Protein AF-A0AAX1KGR5-F1 (afdb_monomer_lite)

Structure (mmCIF, N/CA/C/O backbone):
data_AF-A0AAX1KGR5-F1
#
_entry.id   AF-A0AAX1KGR5-F1
#
loop_
_atom_site.group_PDB
_atom_site.id
_atom_site.type_symbol
_atom_site.label_atom_id
_atom_site.label_alt_id
_atom_site.label_comp_id
_atom_site.label_asym_id
_atom_site.label_entity_id
_atom_site.label_seq_id
_atom_site.pdbx_PDB_ins_code
_atom_site.Cartn_x
_atom_site.Cartn_y
_atom_site.Cartn_z
_atom_site.occupancy
_atom_site.B_iso_or_equiv
_atom_site.auth_seq_id
_atom_site.auth_comp_id
_atom_site.auth_asym_id
_atom_site.auth_atom_id
_atom_site.pdbx_PDB_model_num
ATOM 1 N N . MET A 1 1 ? 2.871 19.719 -5.226 1.00 43.00 1 MET A N 1
ATOM 2 C CA . MET A 1 1 ? 2.650 18.384 -4.616 1.00 43.00 1 MET A CA 1
ATOM 3 C C . MET A 1 1 ? 1.384 17.789 -5.216 1.00 43.00 1 MET A C 1
ATOM 5 O O . MET A 1 1 ? 0.390 18.494 -5.276 1.00 43.00 1 MET A O 1
ATOM 9 N N . ARG A 1 2 ? 1.410 16.555 -5.739 1.00 50.28 2 ARG A N 1
ATOM 10 C CA . ARG A 1 2 ? 0.201 15.919 -6.301 1.00 50.28 2 ARG A CA 1
ATOM 11 C C . ARG A 1 2 ? -0.684 15.423 -5.152 1.00 50.28 2 ARG A C 1
ATOM 13 O O . ARG A 1 2 ? -0.173 14.746 -4.268 1.00 50.28 2 ARG A O 1
ATOM 20 N N . ALA A 1 3 ? -1.986 15.693 -5.209 1.00 56.69 3 ALA A N 1
ATOM 21 C CA . ALA A 1 3 ? -2.982 15.440 -4.153 1.00 56.69 3 ALA A CA 1
ATOM 22 C C . ALA A 1 3 ? -3.172 13.964 -3.707 1.00 56.69 3 ALA A C 1
ATOM 24 O O . ALA A 1 3 ? -4.038 13.671 -2.885 1.00 56.69 3 ALA A O 1
ATOM 25 N N . TYR A 1 4 ? -2.387 13.022 -4.243 1.00 61.78 4 TYR A N 1
ATOM 26 C CA . TYR A 1 4 ? -2.584 11.575 -4.080 1.00 61.78 4 TYR A CA 1
ATOM 27 C C . TYR A 1 4 ? -1.436 10.856 -3.370 1.00 61.78 4 TYR A C 1
ATOM 29 O O . TYR A 1 4 ? -1.568 9.679 -3.042 1.00 61.78 4 TYR A O 1
ATOM 37 N N . ASP A 1 5 ? -0.301 11.525 -3.169 1.00 76.00 5 ASP A N 1
ATOM 38 C CA . ASP A 1 5 ? 0.846 10.908 -2.514 1.00 76.00 5 ASP A CA 1
ATOM 39 C C . ASP A 1 5 ? 0.753 11.143 -1.002 1.00 76.00 5 ASP A C 1
ATOM 41 O O . ASP A 1 5 ? 0.575 12.277 -0.559 1.00 76.00 5 ASP A O 1
ATOM 45 N N . LEU A 1 6 ? 0.879 10.074 -0.206 1.00 79.38 6 LEU A N 1
ATOM 46 C CA . LEU A 1 6 ? 0.856 10.177 1.255 1.00 79.38 6 LEU A CA 1
ATOM 47 C C . LEU A 1 6 ? 1.924 11.152 1.752 1.00 79.38 6 LEU A C 1
ATOM 49 O O . LEU A 1 6 ? 3.083 11.075 1.313 1.00 79.38 6 LEU A O 1
ATOM 53 N N . THR A 1 7 ? 1.565 12.010 2.711 1.00 82.38 7 THR A N 1
ATOM 54 C CA . THR A 1 7 ? 2.545 12.854 3.410 1.00 82.38 7 THR A CA 1
ATOM 55 C C . THR A 1 7 ? 3.537 11.985 4.187 1.00 82.38 7 THR A C 1
ATOM 57 O O . THR A 1 7 ? 3.338 10.776 4.359 1.00 82.38 7 THR A O 1
ATOM 60 N N . LYS A 1 8 ? 4.664 12.557 4.627 1.00 81.38 8 LYS A N 1
ATOM 61 C CA . LYS A 1 8 ? 5.660 11.788 5.396 1.00 81.38 8 LYS A CA 1
ATOM 62 C C . LYS A 1 8 ? 5.060 11.298 6.720 1.00 81.38 8 LYS A C 1
ATOM 64 O O . LYS A 1 8 ? 5.365 10.192 7.156 1.00 81.38 8 LYS A O 1
ATOM 69 N N . GLU A 1 9 ? 4.175 12.093 7.301 1.00 82.44 9 GLU A N 1
ATOM 70 C CA . GLU A 1 9 ? 3.490 11.886 8.571 1.00 82.44 9 GLU A CA 1
ATOM 71 C C . GLU A 1 9 ? 2.456 10.764 8.445 1.00 82.44 9 GLU A C 1
ATOM 73 O O . GLU A 1 9 ? 2.499 9.795 9.204 1.00 82.44 9 GLU A O 1
ATOM 78 N N . GLN A 1 10 ? 1.598 10.827 7.421 1.00 83.88 10 GLN A N 1
ATOM 79 C CA . GLN A 1 10 ? 0.640 9.762 7.108 1.00 83.88 10 GLN A CA 1
ATOM 80 C C . GLN A 1 10 ? 1.360 8.452 6.790 1.00 83.88 10 GLN A C 1
ATOM 82 O O . GLN A 1 10 ? 0.993 7.388 7.287 1.00 83.88 10 GLN A O 1
ATOM 87 N N . TRP A 1 11 ? 2.443 8.531 6.012 1.00 86.75 11 TRP A N 1
ATOM 88 C CA . TRP A 1 11 ? 3.272 7.370 5.724 1.00 86.75 11 TRP A CA 1
ATOM 89 C C . TRP A 1 11 ? 3.875 6.766 6.996 1.00 86.75 11 TRP A C 1
ATOM 91 O O . TRP A 1 11 ? 3.886 5.548 7.131 1.00 86.75 11 TRP A O 1
ATOM 101 N N . LYS A 1 12 ? 4.343 7.583 7.947 1.00 85.81 12 LYS A N 1
ATOM 102 C CA . LYS A 1 12 ? 4.919 7.098 9.210 1.00 85.81 12 LYS A CA 1
ATOM 103 C C . LYS A 1 12 ? 3.899 6.311 10.040 1.00 85.81 12 LYS A C 1
ATOM 105 O O . LYS A 1 12 ? 4.265 5.269 10.572 1.00 85.81 12 LYS A O 1
ATOM 110 N N . ARG A 1 13 ? 2.642 6.768 10.096 1.00 84.06 13 ARG A N 1
ATOM 111 C CA . ARG A 1 13 ? 1.540 6.075 10.796 1.00 84.06 13 ARG A CA 1
ATOM 112 C C . ARG A 1 13 ? 1.163 4.754 10.130 1.00 84.06 13 ARG A C 1
ATOM 114 O O . ARG A 1 13 ? 0.919 3.766 10.804 1.00 84.06 13 ARG A O 1
ATOM 121 N N . VAL A 1 14 ? 1.131 4.733 8.800 1.00 85.81 14 VAL A N 1
ATOM 122 C CA . VAL A 1 14 ? 0.749 3.538 8.040 1.00 85.81 14 VAL A CA 1
ATOM 123 C C . VAL A 1 14 ? 1.874 2.506 7.987 1.00 85.81 14 VAL A C 1
ATOM 125 O O . VAL A 1 14 ? 1.609 1.309 8.016 1.00 85.81 14 VAL A O 1
ATOM 128 N N . LYS A 1 15 ? 3.135 2.945 7.920 1.00 84.81 15 LYS A N 1
ATOM 129 C CA . LYS A 1 15 ? 4.298 2.061 7.771 1.00 84.81 15 LYS A CA 1
ATOM 130 C C . LYS A 1 15 ? 4.373 1.001 8.874 1.00 84.81 15 LYS A C 1
ATOM 132 O O . LYS A 1 15 ? 4.786 -0.114 8.578 1.00 84.81 15 LYS A O 1
ATOM 137 N N . SER A 1 16 ? 3.983 1.326 10.107 1.00 82.50 16 SER A N 1
ATOM 138 C CA . SER A 1 16 ? 3.969 0.374 11.229 1.00 82.50 16 SER A CA 1
ATOM 139 C C . SER A 1 16 ? 2.894 -0.708 11.107 1.00 82.50 16 SER A C 1
ATOM 141 O O . SER A 1 16 ? 3.028 -1.755 11.727 1.00 82.50 16 SER A O 1
ATOM 143 N N . LEU A 1 17 ? 1.854 -0.476 10.303 1.00 81.69 17 LEU A N 1
ATOM 144 C CA . LEU A 1 17 ? 0.768 -1.429 10.057 1.00 81.69 17 LEU A CA 1
ATOM 145 C C . LEU A 1 17 ? 1.070 -2.374 8.891 1.00 81.69 17 LEU A C 1
ATOM 147 O O . LEU A 1 17 ? 0.342 -3.339 8.667 1.00 81.69 17 LEU A O 1
ATOM 151 N N . LEU A 1 18 ? 2.114 -2.088 8.110 1.00 82.75 18 LEU A N 1
ATOM 152 C CA . LEU A 1 18 ? 2.461 -2.912 6.964 1.00 82.75 18 LEU A CA 1
ATOM 153 C C . LEU A 1 18 ? 3.175 -4.188 7.415 1.00 82.75 18 LEU A C 1
ATOM 155 O O . LEU A 1 18 ? 4.059 -4.128 8.273 1.00 82.75 18 LEU A O 1
ATOM 159 N N . PRO A 1 19 ? 2.863 -5.342 6.798 1.00 75.88 19 PRO A N 1
ATOM 160 C CA . PRO A 1 19 ? 3.507 -6.592 7.155 1.00 75.88 19 PRO A CA 1
ATOM 161 C C . PRO A 1 19 ? 5.016 -6.491 6.901 1.00 75.88 19 PRO A C 1
ATOM 163 O O . PRO A 1 19 ? 5.422 -6.072 5.804 1.00 75.88 19 PRO A O 1
ATOM 166 N N . PRO A 1 20 ? 5.861 -6.923 7.856 1.00 70.81 20 PRO A N 1
ATOM 167 C CA . PRO A 1 20 ? 7.303 -6.781 7.742 1.00 70.81 20 PRO A CA 1
ATOM 168 C C . PRO A 1 20 ? 7.818 -7.474 6.475 1.00 70.81 20 PRO A C 1
ATOM 170 O O . PRO A 1 20 ? 7.196 -8.442 5.994 1.00 70.81 20 PRO A O 1
ATOM 173 N N . PRO A 1 21 ? 8.928 -6.981 5.885 1.00 68.25 21 PRO A N 1
ATOM 174 C CA . PRO A 1 21 ? 9.658 -7.690 4.842 1.00 68.25 21 PRO A CA 1
ATOM 175 C C . PRO A 1 21 ? 9.820 -9.161 5.214 1.00 68.25 21 PRO A C 1
ATOM 177 O O . PRO A 1 21 ? 9.887 -9.510 6.389 1.00 68.25 21 PRO A O 1
ATOM 180 N N . ARG A 1 22 ? 9.833 -10.039 4.209 1.00 64.50 22 ARG A N 1
ATOM 181 C CA . ARG A 1 22 ? 10.084 -11.456 4.471 1.00 64.50 22 ARG A CA 1
ATOM 182 C C . ARG A 1 22 ? 11.436 -11.561 5.191 1.00 64.50 22 ARG A C 1
ATOM 184 O O . ARG A 1 22 ? 12.425 -11.057 4.670 1.00 64.50 22 ARG A O 1
ATOM 191 N N . ALA A 1 23 ? 11.435 -12.154 6.382 1.00 58.88 23 ALA A N 1
ATOM 192 C CA . ALA A 1 23 ? 12.627 -12.297 7.219 1.00 58.88 23 ALA A CA 1
ATOM 193 C C . ALA A 1 23 ? 13.571 -13.402 6.715 1.00 58.88 23 ALA A C 1
ATOM 195 O O . ALA A 1 23 ? 14.724 -13.459 7.118 1.00 58.88 23 ALA A O 1
ATOM 196 N N . ASP A 1 24 ? 13.088 -14.258 5.811 1.00 65.50 24 ASP A N 1
ATOM 197 C CA . ASP A 1 24 ? 13.801 -15.423 5.279 1.00 65.50 24 ASP A CA 1
ATOM 198 C C . ASP A 1 24 ? 14.918 -15.081 4.272 1.00 65.50 24 ASP A C 1
ATOM 200 O O . ASP A 1 24 ? 15.608 -15.984 3.804 1.00 65.50 24 ASP A O 1
ATOM 204 N N . GLY A 1 25 ? 15.091 -13.804 3.904 1.00 59.28 25 GLY A N 1
ATOM 205 C CA . GLY A 1 25 ? 16.118 -13.351 2.959 1.00 59.28 25 GLY A CA 1
ATOM 206 C C . GLY A 1 25 ? 15.972 -13.911 1.537 1.00 59.28 25 GLY A C 1
ATOM 207 O O . GLY A 1 25 ? 16.834 -13.668 0.693 1.00 59.28 25 GLY A O 1
ATOM 208 N N . ARG A 1 26 ? 14.894 -14.651 1.239 1.00 57.94 26 ARG A N 1
ATOM 209 C CA . ARG A 1 26 ? 14.706 -15.339 -0.043 1.00 57.94 26 ARG A CA 1
ATOM 210 C C . ARG A 1 26 ? 13.790 -14.541 -0.972 1.00 57.94 26 ARG A C 1
ATOM 212 O O . ARG A 1 26 ? 12.650 -14.205 -0.650 1.00 57.94 26 ARG A O 1
ATOM 219 N N . GLY A 1 27 ? 14.280 -14.307 -2.190 1.00 61.69 27 GLY A N 1
ATOM 220 C CA . GLY A 1 27 ? 13.534 -13.696 -3.291 1.00 61.69 27 GLY A CA 1
ATOM 221 C C . GLY A 1 27 ? 13.856 -12.220 -3.542 1.00 61.69 27 GLY A C 1
ATOM 222 O O . GLY A 1 27 ? 14.662 -11.595 -2.860 1.00 61.69 27 GLY A O 1
ATOM 223 N N . ARG A 1 28 ? 13.225 -11.652 -4.578 1.00 57.81 28 ARG A N 1
ATOM 224 C CA . ARG A 1 28 ? 13.469 -10.266 -5.001 1.00 57.81 28 ARG A CA 1
ATOM 225 C C . ARG A 1 28 ? 13.060 -9.282 -3.892 1.00 57.81 28 ARG A C 1
ATOM 227 O O . ARG A 1 28 ? 11.941 -9.411 -3.382 1.00 57.81 28 ARG A O 1
ATOM 234 N N . PRO A 1 29 ? 13.891 -8.265 -3.579 1.00 61.84 29 PRO A N 1
ATOM 235 C CA . PRO A 1 29 ? 13.543 -7.225 -2.619 1.00 61.84 29 PRO A CA 1
ATOM 236 C C . PRO A 1 29 ? 12.152 -6.656 -2.892 1.00 61.84 29 PRO A C 1
ATOM 238 O O . PRO A 1 29 ? 11.769 -6.416 -4.046 1.00 61.84 29 PRO A O 1
ATOM 241 N N . ARG A 1 30 ? 11.370 -6.453 -1.827 1.00 65.88 30 ARG A N 1
ATOM 242 C CA . ARG A 1 30 ? 10.024 -5.894 -1.962 1.00 65.88 30 ARG A CA 1
ATOM 243 C C . ARG A 1 30 ? 10.126 -4.510 -2.598 1.00 65.88 30 ARG A C 1
ATOM 245 O O . ARG A 1 30 ? 10.842 -3.640 -2.116 1.00 65.88 30 ARG A O 1
ATOM 252 N N . LYS A 1 31 ? 9.377 -4.303 -3.684 1.00 69.62 31 LYS A N 1
ATOM 253 C CA . LYS A 1 31 ? 9.184 -2.967 -4.262 1.00 69.62 31 LYS A CA 1
ATOM 254 C C . LYS A 1 31 ? 8.639 -2.020 -3.192 1.00 69.62 31 LYS A C 1
ATOM 256 O O . LYS A 1 31 ? 7.838 -2.454 -2.366 1.00 69.62 31 LYS A O 1
ATOM 261 N N . ASN A 1 32 ? 9.056 -0.756 -3.273 1.00 82.31 32 ASN A N 1
ATOM 262 C CA . ASN A 1 32 ? 8.763 0.300 -2.308 1.00 82.31 32 ASN A CA 1
ATOM 263 C C . ASN A 1 32 ? 7.270 0.339 -1.928 1.00 82.31 32 ASN A C 1
ATOM 265 O O . ASN A 1 32 ? 6.411 0.688 -2.744 1.00 82.31 32 ASN A O 1
ATOM 269 N N . ASP A 1 33 ? 6.982 -0.015 -0.675 1.00 83.31 33 ASP A N 1
ATOM 270 C CA . ASP A 1 33 ? 5.624 -0.154 -0.152 1.00 83.31 33 ASP A CA 1
ATOM 271 C C . ASP A 1 33 ? 4.829 1.153 -0.236 1.00 83.31 33 ASP A C 1
ATOM 273 O O . ASP A 1 33 ? 3.642 1.123 -0.558 1.00 83.31 33 ASP A O 1
ATOM 277 N N . ARG A 1 34 ? 5.494 2.302 -0.062 1.00 87.06 34 ARG A N 1
ATOM 278 C CA . ARG A 1 34 ? 4.874 3.628 -0.186 1.00 87.06 34 ARG A CA 1
ATOM 279 C C . ARG A 1 34 ? 4.401 3.895 -1.602 1.00 87.06 34 ARG A C 1
ATOM 281 O O . ARG A 1 34 ? 3.305 4.397 -1.810 1.00 87.06 34 ARG A O 1
ATOM 288 N N . THR A 1 35 ? 5.228 3.541 -2.582 1.00 87.81 35 THR A N 1
ATOM 289 C CA . THR A 1 35 ? 4.904 3.743 -4.001 1.00 87.81 35 THR A CA 1
ATOM 290 C C . THR A 1 35 ? 3.710 2.887 -4.410 1.00 87.81 35 THR A C 1
ATOM 292 O O . THR A 1 35 ? 2.808 3.367 -5.092 1.00 87.81 35 THR A O 1
ATOM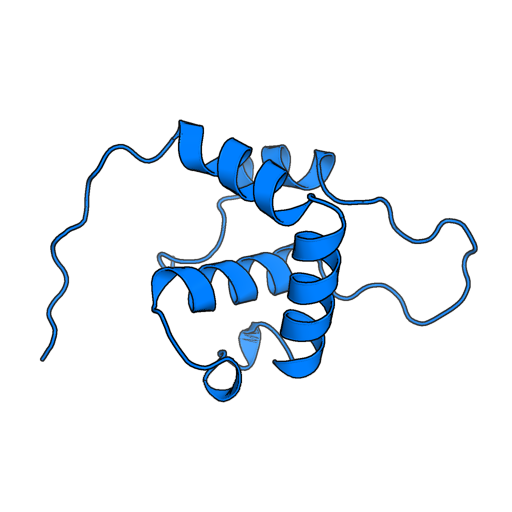 295 N N . MET A 1 36 ? 3.668 1.636 -3.944 1.00 88.50 36 MET A N 1
ATOM 296 C CA . MET A 1 36 ? 2.538 0.751 -4.210 1.00 88.50 36 MET A CA 1
ATOM 297 C C . MET A 1 36 ? 1.265 1.211 -3.512 1.00 88.50 36 MET A C 1
ATOM 299 O O . MET A 1 36 ? 0.214 1.217 -4.144 1.00 88.50 36 MET A O 1
ATOM 303 N N . LEU A 1 37 ? 1.356 1.631 -2.248 1.00 89.19 37 LEU A N 1
ATOM 304 C CA . LEU A 1 37 ? 0.206 2.138 -1.512 1.00 89.19 37 LEU A CA 1
ATOM 305 C C . LEU A 1 37 ? -0.357 3.412 -2.155 1.00 89.19 37 LEU A C 1
ATOM 307 O O . LEU A 1 37 ? -1.564 3.492 -2.359 1.00 89.19 37 LEU A O 1
ATOM 311 N N . ASN A 1 38 ? 0.493 4.357 -2.569 1.00 90.12 38 ASN A N 1
ATOM 312 C CA . ASN A 1 38 ? 0.044 5.532 -3.324 1.00 90.12 38 ASN A CA 1
ATOM 313 C C . ASN A 1 38 ? -0.672 5.125 -4.626 1.00 90.12 38 ASN A C 1
ATOM 315 O O . ASN A 1 38 ? -1.693 5.710 -4.979 1.00 90.12 38 ASN A O 1
ATOM 319 N N . GLY A 1 39 ? -0.179 4.091 -5.317 1.00 91.19 39 GLY A N 1
ATOM 320 C CA . GLY A 1 39 ? -0.840 3.548 -6.502 1.00 91.19 39 GLY A CA 1
ATOM 321 C C . GLY A 1 39 ? -2.218 2.946 -6.210 1.00 91.19 39 GLY A C 1
ATOM 322 O O . GLY A 1 39 ? -3.167 3.202 -6.947 1.00 91.19 39 GLY A O 1
ATOM 323 N N . MET A 1 40 ? -2.355 2.196 -5.113 1.00 91.31 40 MET A N 1
ATOM 324 C CA . MET A 1 40 ? -3.649 1.661 -4.670 1.00 91.31 40 MET A CA 1
ATOM 325 C C . MET A 1 40 ? -4.628 2.784 -4.319 1.00 91.31 40 MET A C 1
ATOM 327 O O . MET A 1 40 ? -5.767 2.759 -4.775 1.00 91.31 40 MET A O 1
ATOM 331 N N . LEU A 1 41 ? -4.184 3.784 -3.550 1.00 87.75 41 LEU A N 1
ATOM 332 C CA . LEU A 1 41 ? -5.008 4.928 -3.151 1.00 87.75 41 LEU A CA 1
ATOM 333 C C . LEU A 1 41 ? -5.466 5.747 -4.358 1.00 87.75 41 LEU A C 1
ATOM 335 O O . LEU A 1 41 ? -6.609 6.196 -4.392 1.00 87.75 41 LEU A O 1
ATOM 339 N N . TRP A 1 42 ? -4.607 5.902 -5.367 1.00 90.06 42 TRP A N 1
ATOM 340 C CA . TRP A 1 42 ? -4.981 6.550 -6.619 1.00 90.06 42 TRP A CA 1
ATOM 341 C C . TRP A 1 42 ? -6.123 5.800 -7.314 1.00 90.06 42 TRP A C 1
ATOM 343 O O . TRP A 1 42 ? -7.118 6.424 -7.675 1.00 90.06 42 TRP A O 1
ATOM 353 N N . VAL A 1 43 ? -6.035 4.471 -7.438 1.00 90.12 43 VAL A N 1
ATOM 354 C CA . VAL A 1 43 ? -7.098 3.653 -8.052 1.00 90.12 43 VAL A CA 1
ATOM 355 C C . VAL A 1 43 ? -8.402 3.744 -7.258 1.00 90.12 43 VAL A C 1
ATOM 357 O O . VAL A 1 43 ? -9.445 4.029 -7.839 1.00 90.12 43 VAL A O 1
ATOM 360 N N . VAL A 1 44 ? -8.340 3.571 -5.934 1.00 85.69 44 VAL A N 1
ATOM 361 C CA . VAL A 1 44 ? -9.519 3.607 -5.051 1.00 85.69 44 VAL A CA 1
ATOM 362 C C . VAL A 1 44 ? -10.208 4.973 -5.081 1.00 85.69 44 VAL A C 1
ATOM 364 O O . VAL A 1 44 ? -11.430 5.036 -5.129 1.00 85.69 44 VAL A O 1
ATOM 367 N N . ARG A 1 45 ? -9.446 6.075 -5.086 1.00 81.62 45 ARG A N 1
ATOM 368 C CA . ARG A 1 45 ? -10.008 7.435 -5.045 1.00 81.62 45 ARG A CA 1
ATOM 369 C C . ARG A 1 45 ? -10.549 7.916 -6.391 1.00 81.62 45 ARG A C 1
ATOM 371 O O . ARG A 1 45 ? -11.479 8.710 -6.401 1.00 81.62 45 ARG A O 1
ATOM 378 N N . ASN A 1 46 ? -9.977 7.455 -7.505 1.00 84.81 46 ASN A N 1
ATOM 379 C CA . ASN A 1 46 ? -10.420 7.840 -8.851 1.00 84.81 46 ASN A CA 1
ATOM 380 C C . ASN A 1 46 ? -11.456 6.867 -9.442 1.00 84.81 46 ASN A C 1
ATOM 382 O O . ASN A 1 46 ? -12.013 7.153 -10.495 1.00 84.81 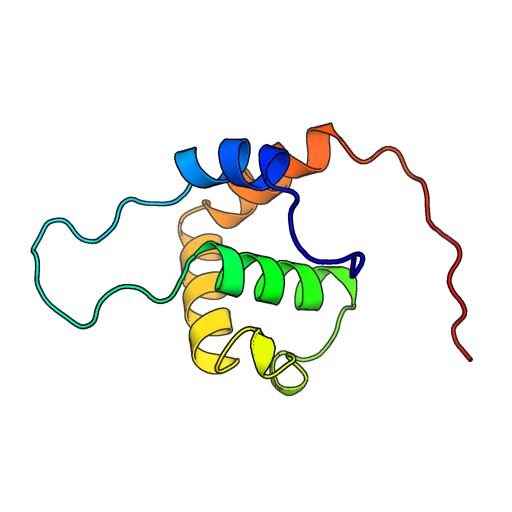46 ASN A O 1
ATOM 386 N N . GLY A 1 47 ? -11.680 5.702 -8.818 1.00 85.56 47 GLY A N 1
ATOM 387 C CA . GLY A 1 47 ? -12.531 4.645 -9.381 1.00 85.56 47 GLY A CA 1
ATOM 388 C C . GLY A 1 47 ? -12.012 4.099 -10.718 1.00 85.56 47 GLY A C 1
ATOM 389 O O . GLY A 1 47 ? -12.773 3.548 -11.507 1.00 85.56 47 GLY A O 1
ATOM 390 N N . ALA A 1 48 ? -10.722 4.288 -11.005 1.00 87.62 48 ALA A N 1
ATOM 391 C CA . ALA A 1 48 ? -10.134 3.978 -12.300 1.00 87.62 48 ALA A CA 1
ATOM 392 C C . ALA A 1 48 ? -9.813 2.485 -12.445 1.00 87.62 48 ALA A C 1
ATOM 394 O O . ALA A 1 48 ? -9.542 1.776 -11.477 1.00 87.62 48 ALA A O 1
ATOM 395 N N . HIS A 1 49 ? -9.750 1.999 -13.683 1.00 91.00 49 HIS A N 1
ATOM 396 C CA . HIS A 1 49 ? -9.263 0.647 -13.950 1.00 91.00 49 HIS A CA 1
ATOM 397 C C . HIS A 1 49 ? -7.777 0.519 -13.594 1.00 91.00 49 HIS A C 1
ATOM 399 O O . HIS A 1 49 ? -6.977 1.399 -13.904 1.00 91.00 49 HIS A O 1
ATOM 405 N N . TRP A 1 50 ? -7.366 -0.626 -13.038 1.00 91.69 50 TRP A N 1
ATOM 406 C CA . TRP A 1 50 ? -5.963 -0.896 -12.683 1.00 91.69 50 TRP A CA 1
ATOM 407 C C . TRP A 1 50 ? -4.987 -0.677 -13.846 1.00 91.69 50 TRP A C 1
ATOM 409 O O . TRP A 1 50 ? -3.870 -0.217 -13.634 1.00 91.69 50 TRP A O 1
ATOM 419 N N . ARG A 1 51 ? -5.412 -0.940 -15.086 1.00 91.62 51 ARG A N 1
ATOM 420 C CA . ARG A 1 51 ? -4.595 -0.731 -16.295 1.00 91.62 51 ARG A CA 1
ATOM 421 C C . ARG A 1 51 ? -4.269 0.745 -16.560 1.00 91.62 51 ARG A C 1
ATOM 423 O O . ARG A 1 51 ? -3.285 1.018 -17.236 1.00 91.62 51 ARG A O 1
ATOM 430 N N . MET A 1 52 ? -5.052 1.667 -15.998 1.00 90.88 52 MET A N 1
ATOM 431 C CA . MET A 1 52 ? -4.844 3.117 -16.076 1.00 90.88 52 MET A CA 1
ATOM 432 C C . MET A 1 52 ? -3.896 3.641 -14.993 1.00 90.88 52 MET A C 1
ATOM 434 O O . MET A 1 52 ? -3.651 4.844 -14.925 1.00 90.88 52 MET A O 1
ATOM 438 N N . LEU A 1 53 ? -3.364 2.764 -14.133 1.00 90.94 53 LEU A N 1
ATOM 439 C CA . LEU A 1 53 ? -2.442 3.167 -13.083 1.00 90.94 53 LEU A CA 1
ATOM 440 C C . LEU A 1 53 ? -1.223 3.891 -13.687 1.00 90.94 53 LEU A C 1
ATOM 442 O O . LEU A 1 53 ? -0.519 3.317 -14.526 1.00 90.94 53 LEU A O 1
ATOM 446 N N . PRO A 1 54 ? -0.904 5.114 -13.223 1.00 89.75 54 PRO A N 1
ATOM 447 C CA . PRO A 1 54 ? 0.276 5.829 -13.678 1.00 89.75 54 PRO A CA 1
ATOM 448 C C . PRO A 1 54 ? 1.559 5.013 -13.482 1.00 89.75 54 PRO A C 1
ATOM 450 O O . PRO A 1 54 ? 1.848 4.553 -12.375 1.00 89.75 54 PRO A O 1
ATOM 453 N N . ARG A 1 55 ? 2.390 4.924 -14.531 1.00 86.88 55 ARG A N 1
ATOM 454 C CA . ARG A 1 55 ? 3.664 4.172 -14.527 1.00 86.88 55 ARG A CA 1
ATOM 455 C C . ARG A 1 55 ? 4.607 4.533 -13.374 1.00 86.88 55 ARG A C 1
ATOM 457 O O . ARG A 1 55 ? 5.381 3.682 -12.944 1.00 86.88 55 ARG A O 1
ATOM 464 N N . LYS A 1 56 ? 4.516 5.754 -12.834 1.00 87.19 56 LYS A N 1
ATOM 465 C CA . LYS A 1 56 ? 5.281 6.200 -11.653 1.00 87.19 56 LYS A CA 1
ATOM 466 C C . LYS A 1 56 ? 5.050 5.338 -10.404 1.00 87.19 56 LYS A C 1
ATOM 468 O O . LYS A 1 56 ? 5.920 5.281 -9.544 1.00 87.19 56 LYS A O 1
ATOM 473 N N . TYR A 1 57 ? 3.904 4.661 -10.304 1.00 87.44 57 TYR A N 1
ATOM 474 C CA . TYR A 1 57 ? 3.588 3.750 -9.200 1.00 87.44 57 TYR A CA 1
ATOM 475 C C . TYR A 1 57 ? 4.073 2.312 -9.450 1.00 87.44 57 TYR A C 1
ATOM 477 O O . TYR A 1 57 ? 3.929 1.432 -8.599 1.00 87.44 57 TYR A O 1
ATOM 485 N N . GLY A 1 58 ? 4.698 2.077 -10.604 1.00 87.19 58 GLY A N 1
ATOM 486 C CA . GLY A 1 58 ? 5.171 0.779 -11.052 1.00 87.19 58 GLY A CA 1
ATOM 487 C C . GLY A 1 58 ? 4.127 -0.001 -11.861 1.00 87.19 58 GLY A C 1
ATOM 488 O O . GLY A 1 58 ? 3.069 0.521 -12.209 1.00 87.19 58 GLY A O 1
ATOM 489 N N . PRO A 1 59 ? 4.430 -1.269 -12.192 1.00 91.06 59 PRO A N 1
ATOM 490 C CA . PRO A 1 59 ? 3.540 -2.121 -12.974 1.00 91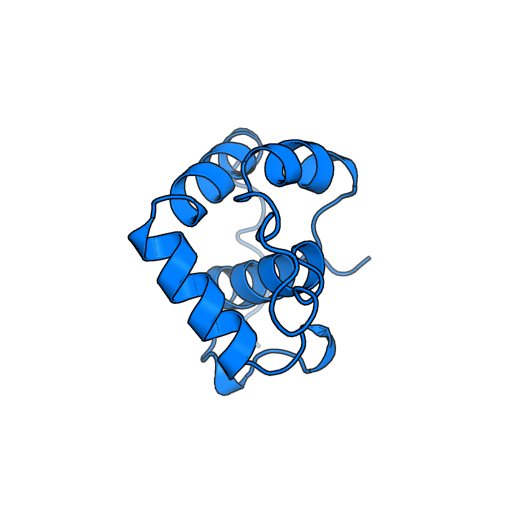.06 59 PRO A CA 1
ATOM 491 C C . PRO A 1 59 ? 2.236 -2.393 -12.227 1.00 91.06 59 PRO A C 1
ATOM 493 O O . PRO A 1 59 ? 2.265 -2.883 -11.092 1.00 91.06 59 PRO A O 1
ATOM 496 N N . TRP A 1 60 ? 1.102 -2.133 -12.877 1.00 92.50 60 TRP A N 1
ATOM 497 C CA . TRP A 1 60 ? -0.218 -2.279 -12.267 1.00 92.50 60 TRP A CA 1
ATOM 498 C C . TRP A 1 60 ? -0.486 -3.695 -11.752 1.00 92.50 60 TRP A C 1
ATOM 500 O O . TRP A 1 60 ? -1.118 -3.842 -10.713 1.00 92.50 60 TRP A O 1
ATOM 510 N N . GLN A 1 61 ? 0.062 -4.732 -12.396 1.00 93.50 61 GLN A N 1
ATOM 511 C CA . GLN A 1 61 ? -0.073 -6.120 -11.944 1.00 93.50 61 GLN A CA 1
ATOM 512 C C . GLN A 1 61 ? 0.572 -6.324 -10.569 1.00 93.50 61 GLN A C 1
ATOM 514 O O . GLN A 1 61 ? 0.015 -7.001 -9.710 1.00 93.50 61 GLN A O 1
ATOM 519 N N . SER A 1 62 ? 1.741 -5.711 -10.338 1.00 90.44 62 SER A N 1
ATOM 520 C CA . SER A 1 62 ? 2.427 -5.788 -9.043 1.00 90.44 62 SER A CA 1
ATOM 521 C C . SER A 1 62 ? 1.630 -5.076 -7.949 1.00 90.44 62 SER A C 1
ATOM 523 O O . SER A 1 62 ? 1.558 -5.567 -6.823 1.00 90.44 62 SER A O 1
ATOM 525 N N . VAL A 1 63 ? 1.039 -3.925 -8.279 1.00 91.31 63 VAL A N 1
ATOM 526 C CA . VAL A 1 63 ? 0.217 -3.152 -7.341 1.00 91.31 63 VAL A CA 1
ATOM 527 C C . VAL A 1 63 ? -1.075 -3.902 -7.026 1.00 91.31 63 VAL A C 1
ATOM 529 O O . VAL A 1 63 ? -1.396 -4.076 -5.855 1.00 91.31 63 VAL A O 1
ATOM 532 N N . TYR A 1 64 ? -1.754 -4.439 -8.040 1.00 92.19 64 TYR A N 1
ATOM 533 C CA . TYR A 1 64 ? -2.960 -5.245 -7.869 1.00 92.19 64 TYR A CA 1
ATOM 534 C C . TYR A 1 64 ? -2.706 -6.513 -7.047 1.00 92.19 64 TYR A C 1
ATOM 536 O O . TYR A 1 64 ? -3.443 -6.789 -6.105 1.00 92.19 64 TYR A O 1
ATOM 544 N N . ALA A 1 65 ? -1.640 -7.265 -7.337 1.00 91.19 65 ALA A N 1
ATOM 545 C CA . ALA A 1 65 ? -1.308 -8.471 -6.578 1.00 91.19 65 ALA A CA 1
ATOM 546 C C . ALA A 1 65 ? -1.104 -8.164 -5.086 1.00 91.19 65 ALA A C 1
ATOM 548 O O . ALA A 1 65 ? -1.545 -8.917 -4.214 1.00 91.19 65 ALA A O 1
ATOM 549 N N . ARG A 1 66 ? -0.472 -7.026 -4.777 1.00 89.44 66 ARG A N 1
ATOM 550 C CA . ARG A 1 66 ? -0.300 -6.582 -3.395 1.00 89.44 66 ARG A CA 1
ATOM 551 C C . ARG A 1 66 ? -1.604 -6.089 -2.778 1.00 89.44 66 ARG A C 1
ATOM 553 O O . ARG A 1 66 ? -1.871 -6.436 -1.636 1.00 89.44 66 ARG A O 1
ATOM 560 N N . PHE A 1 67 ? -2.420 -5.356 -3.529 1.00 90.94 67 PHE A N 1
ATOM 561 C CA . PHE A 1 67 ? -3.755 -4.946 -3.101 1.00 90.94 67 PHE A CA 1
ATOM 562 C C . PHE A 1 67 ? -4.608 -6.162 -2.732 1.00 90.94 67 PHE A C 1
ATOM 564 O O . PHE A 1 67 ? -5.168 -6.208 -1.645 1.00 90.94 67 PHE A O 1
ATOM 571 N N . ALA A 1 68 ? -4.655 -7.181 -3.592 1.00 91.19 68 ALA A N 1
ATOM 572 C CA . ALA A 1 68 ? -5.408 -8.406 -3.347 1.00 91.19 68 ALA A CA 1
ATOM 573 C C . ALA A 1 68 ? -4.908 -9.147 -2.098 1.00 91.19 68 ALA A C 1
ATOM 575 O O . ALA A 1 68 ? -5.717 -9.639 -1.312 1.00 91.19 68 ALA A O 1
ATOM 576 N N . LYS A 1 69 ? -3.586 -9.185 -1.884 1.00 90.50 69 LYS A N 1
ATOM 577 C CA . LYS A 1 69 ? -2.994 -9.741 -0.663 1.00 90.50 69 LYS A CA 1
ATOM 578 C C . L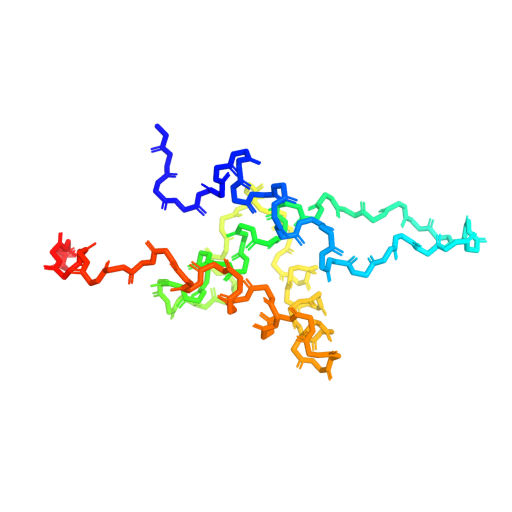YS A 1 69 ? -3.427 -8.957 0.579 1.00 90.50 69 LYS A C 1
ATOM 580 O O . LYS A 1 69 ? -3.986 -9.556 1.488 1.00 90.50 69 LYS A O 1
ATOM 585 N N . TRP A 1 70 ? -3.233 -7.639 0.575 1.00 90.31 70 TRP A N 1
ATOM 586 C CA . TRP A 1 70 ? -3.564 -6.763 1.702 1.00 90.31 70 TRP A CA 1
ATOM 587 C C . TRP A 1 70 ? -5.062 -6.676 1.990 1.00 90.31 70 TRP A C 1
ATOM 589 O O . TRP A 1 70 ? -5.477 -6.444 3.120 1.00 90.31 70 TRP A O 1
ATOM 599 N N . ARG A 1 71 ? -5.901 -6.864 0.969 1.00 90.31 71 ARG A N 1
ATOM 600 C CA . ARG A 1 71 ? -7.348 -6.988 1.145 1.00 90.31 71 ARG A CA 1
ATOM 601 C C . ARG A 1 71 ? -7.705 -8.290 1.859 1.00 90.31 71 ARG A C 1
ATOM 603 O O . ARG A 1 71 ? -8.607 -8.290 2.683 1.00 90.31 71 ARG A O 1
ATOM 610 N N . ARG A 1 72 ? -7.019 -9.390 1.530 1.00 90.69 72 ARG A 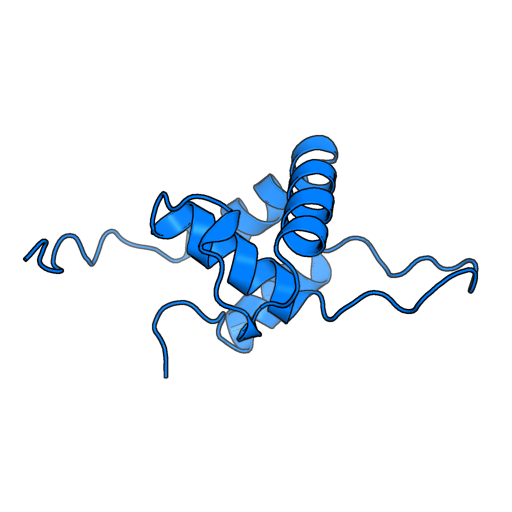N 1
ATOM 611 C CA . ARG A 1 72 ? -7.275 -10.715 2.111 1.00 90.69 72 ARG A CA 1
ATOM 612 C C . ARG A 1 72 ? -6.789 -10.829 3.555 1.00 90.69 72 ARG A C 1
ATOM 614 O O . ARG A 1 72 ? -7.462 -11.462 4.351 1.00 90.69 72 ARG A O 1
ATOM 621 N N . ASP A 1 73 ? -5.638 -10.244 3.876 1.00 89.06 73 ASP A N 1
ATOM 622 C CA . ASP A 1 73 ? -5.046 -10.303 5.221 1.00 89.06 73 ASP A CA 1
ATOM 623 C C . ASP A 1 73 ? -5.512 -9.166 6.155 1.00 89.06 73 ASP A C 1
ATOM 625 O O . ASP A 1 73 ? -5.059 -9.078 7.291 1.00 89.06 73 ASP A O 1
ATOM 629 N N . GLY A 1 74 ? -6.408 -8.288 5.688 1.00 88.12 74 GLY A N 1
ATOM 630 C CA . GLY A 1 74 ? -6.944 -7.171 6.470 1.00 88.12 74 GLY A CA 1
ATOM 631 C C . GLY A 1 74 ? -6.017 -5.955 6.584 1.00 88.12 74 GLY A C 1
ATOM 632 O O . GLY A 1 74 ? -6.470 -4.902 7.038 1.00 88.12 74 GLY A O 1
ATOM 633 N N . THR A 1 75 ? -4.769 -6.029 6.099 1.00 89.81 75 THR A N 1
ATOM 634 C CA . THR A 1 75 ? -3.817 -4.901 6.114 1.00 89.81 75 THR A CA 1
ATOM 635 C C . THR A 1 75 ? -4.422 -3.668 5.455 1.00 89.81 75 THR A C 1
ATOM 637 O O . THR A 1 75 ? -4.317 -2.564 5.976 1.00 89.81 75 THR A O 1
ATOM 640 N N . LEU A 1 76 ? -5.093 -3.836 4.312 1.00 87.44 76 LEU A N 1
ATOM 641 C CA . LEU A 1 76 ? -5.674 -2.714 3.577 1.00 87.44 76 LEU A CA 1
ATOM 642 C C . LEU A 1 76 ? -6.733 -1.979 4.410 1.00 87.44 76 LEU A C 1
ATOM 644 O O . LEU A 1 76 ? -6.772 -0.753 4.388 1.00 87.44 76 LEU A O 1
ATOM 648 N N . VAL A 1 77 ? -7.561 -2.715 5.154 1.00 87.75 77 VAL A N 1
ATOM 649 C CA . VAL A 1 77 ? -8.592 -2.140 6.029 1.00 87.75 77 VAL A CA 1
ATOM 650 C C . VAL A 1 77 ? -7.935 -1.365 7.168 1.00 87.75 77 VAL A C 1
ATOM 652 O O . VAL A 1 77 ? -8.290 -0.212 7.390 1.00 87.75 77 VAL A O 1
ATOM 655 N N . ALA A 1 78 ? -6.928 -1.945 7.829 1.00 88.19 78 ALA A N 1
ATOM 656 C CA . ALA A 1 78 ? -6.184 -1.276 8.897 1.00 88.19 78 ALA A CA 1
ATOM 657 C C . ALA A 1 78 ? -5.522 0.026 8.414 1.00 88.19 78 ALA A C 1
ATOM 659 O O . ALA A 1 78 ? -5.616 1.062 9.072 1.00 88.19 78 ALA A O 1
ATOM 660 N N . VAL A 1 79 ? -4.909 -0.005 7.226 1.00 87.31 79 VAL A N 1
ATOM 661 C CA . VAL A 1 79 ? -4.312 1.178 6.596 1.00 87.31 79 VAL A CA 1
ATOM 662 C C . VAL A 1 79 ? -5.362 2.240 6.286 1.00 87.31 79 VAL A C 1
ATOM 664 O O . VAL A 1 79 ? -5.139 3.413 6.574 1.00 87.31 79 VAL A O 1
ATOM 667 N N . LEU A 1 80 ? -6.502 1.855 5.708 1.00 84.75 80 LEU A N 1
ATOM 668 C CA . LEU A 1 80 ? -7.576 2.798 5.407 1.00 84.75 80 LEU A CA 1
ATOM 669 C C . LEU A 1 80 ? -8.148 3.410 6.685 1.00 84.75 80 LEU A C 1
ATOM 671 O O . LEU A 1 80 ? -8.290 4.621 6.729 1.00 84.75 80 LEU A O 1
ATOM 675 N N . LEU A 1 81 ? -8.398 2.629 7.738 1.00 85.38 81 LEU A N 1
ATOM 676 C CA . LEU A 1 81 ? -8.870 3.144 9.029 1.00 85.38 81 LEU A CA 1
ATOM 677 C C . LEU A 1 81 ? -7.888 4.150 9.644 1.00 85.38 81 LEU A C 1
ATOM 679 O O . LEU A 1 81 ? -8.299 5.231 10.062 1.00 85.38 81 LEU A O 1
ATOM 683 N N . ALA A 1 82 ? -6.588 3.842 9.614 1.00 85.00 82 ALA A N 1
ATOM 684 C CA . ALA A 1 82 ? -5.544 4.744 10.096 1.00 85.00 82 ALA A CA 1
ATOM 685 C C . ALA A 1 82 ? -5.465 6.066 9.306 1.00 85.00 82 ALA A C 1
ATOM 687 O O . ALA A 1 82 ? -5.007 7.075 9.841 1.00 85.00 82 ALA A O 1
ATOM 688 N N . LEU A 1 83 ? -5.904 6.069 8.043 1.00 81.19 83 LEU A N 1
ATOM 689 C CA . LEU A 1 83 ? -5.982 7.262 7.193 1.00 81.19 83 LEU A CA 1
ATOM 690 C C . LEU A 1 83 ? -7.344 7.976 7.284 1.00 81.19 83 LEU A C 1
ATOM 692 O O . LEU A 1 83 ? -7.408 9.193 7.115 1.00 81.19 83 LEU A O 1
ATOM 696 N N . SER A 1 84 ? -8.426 7.241 7.546 1.00 75.38 84 SER A N 1
ATOM 697 C CA . SER A 1 84 ? -9.799 7.754 7.640 1.00 75.38 84 SER A CA 1
ATOM 698 C C . SER A 1 84 ? -10.036 8.591 8.893 1.00 75.38 84 SER A C 1
ATOM 700 O O . SER A 1 84 ? -10.921 9.439 8.878 1.00 75.38 84 SER A O 1
ATOM 702 N N . GLY A 1 85 ? -9.213 8.431 9.934 1.00 63.56 85 GLY A N 1
ATOM 703 C CA . GLY A 1 85 ? -9.259 9.274 11.134 1.00 63.56 85 GLY A CA 1
ATOM 704 C C . GLY A 1 85 ? -8.970 10.765 10.893 1.00 63.56 85 GLY A C 1
ATOM 705 O O . GLY A 1 85 ? -9.060 11.546 11.831 1.00 63.56 85 GLY A O 1
ATOM 706 N N . GLU A 1 86 ? -8.619 11.174 9.666 1.00 56.03 86 GLU A N 1
ATOM 707 C CA . GLU A 1 86 ? -8.164 12.539 9.369 1.00 56.03 86 GLU A CA 1
ATOM 708 C C . GLU A 1 86 ? -8.888 13.216 8.188 1.00 56.03 86 GLU A C 1
ATOM 710 O O . GLU A 1 86 ? -8.615 14.378 7.896 1.00 56.03 86 GLU A O 1
ATOM 715 N N . LYS A 1 87 ? -9.829 12.550 7.497 1.00 44.44 87 LYS A N 1
ATOM 716 C CA . LYS A 1 87 ? -10.568 13.178 6.384 1.00 44.44 87 LYS A CA 1
ATOM 717 C C . LYS A 1 87 ? -12.011 13.493 6.743 1.00 44.44 87 LYS A C 1
ATOM 719 O O . LYS A 1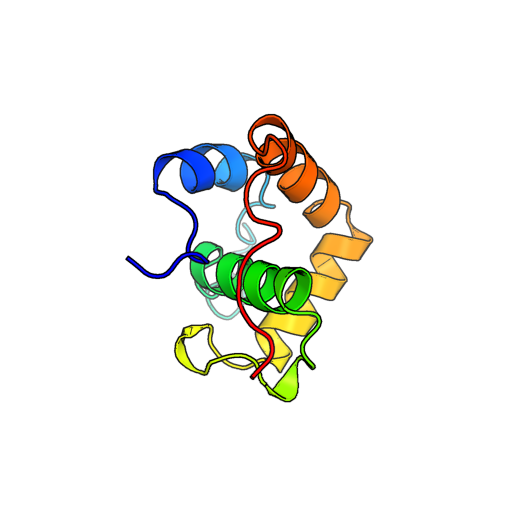 87 ? -12.949 12.835 6.305 1.00 44.44 87 LYS A O 1
ATOM 724 N N . THR A 1 88 ? -12.150 14.613 7.447 1.00 39.00 88 THR A N 1
ATOM 725 C CA . THR A 1 88 ? -13.261 15.546 7.267 1.00 39.00 88 THR A CA 1
ATOM 726 C C . THR A 1 88 ? -13.582 15.673 5.781 1.00 39.00 88 THR A C 1
ATOM 728 O O . THR A 1 88 ? -12.703 15.873 4.941 1.00 39.00 88 THR A O 1
ATOM 731 N N . ILE A 1 89 ? -14.865 15.541 5.480 1.00 46.50 89 ILE A N 1
ATOM 732 C CA . ILE A 1 89 ? -15.510 15.781 4.195 1.00 46.50 89 ILE A CA 1
ATOM 733 C C . ILE A 1 89 ? -15.128 17.185 3.701 1.00 46.50 89 ILE A C 1
ATOM 735 O O . ILE A 1 89 ? -15.787 18.160 4.035 1.00 46.50 89 ILE A O 1
ATOM 739 N N . LYS A 1 90 ? -14.043 17.317 2.935 1.00 45.50 90 LYS A N 1
ATOM 740 C CA . LYS A 1 90 ? -13.753 18.497 2.113 1.00 45.50 90 LYS A CA 1
ATOM 741 C C . LYS A 1 90 ? -13.056 18.035 0.842 1.00 45.50 90 LYS A C 1
ATOM 743 O O . LYS A 1 90 ? -11.894 17.654 0.875 1.00 45.50 90 LYS A O 1
ATOM 748 N N . GLU A 1 91 ? -13.860 17.978 -0.219 1.00 40.41 91 GLU A N 1
ATOM 749 C CA . GLU A 1 91 ? -13.552 18.105 -1.658 1.00 40.41 91 GLU A CA 1
ATOM 750 C C . GLU A 1 91 ? -14.549 17.264 -2.477 1.00 40.41 91 GLU A C 1
ATOM 752 O O . GLU A 1 91 ? -14.191 16.363 -3.233 1.00 40.41 91 GLU A O 1
ATOM 757 N N . ALA A 1 92 ? -15.840 17.574 -2.318 1.00 37.97 92 ALA A N 1
ATOM 758 C CA . ALA A 1 92 ? -16.799 17.459 -3.409 1.00 37.97 92 ALA A CA 1
ATOM 759 C C . ALA A 1 92 ? -16.668 18.754 -4.219 1.00 37.97 92 ALA A C 1
ATOM 761 O O . ALA A 1 92 ? -17.277 19.767 -3.896 1.00 37.97 92 ALA A O 1
ATOM 762 N N . GLY A 1 93 ? -15.755 18.759 -5.185 1.00 44.84 93 GLY A N 1
ATOM 763 C CA . GLY A 1 93 ? -15.452 19.964 -5.946 1.00 44.84 93 GLY A CA 1
ATOM 764 C C . GLY A 1 93 ? -14.228 19.797 -6.821 1.00 44.84 93 GLY A C 1
ATOM 765 O O . GLY A 1 93 ? -13.243 20.495 -6.633 1.00 44.84 93 GLY A O 1
ATOM 766 N N . THR A 1 94 ? -14.250 18.865 -7.771 1.00 39.16 94 THR A N 1
ATOM 767 C CA . THR A 1 94 ? -13.401 18.991 -8.963 1.00 39.16 94 THR A CA 1
ATOM 768 C C . THR A 1 94 ? -14.104 18.340 -10.143 1.00 39.16 94 THR A C 1
ATOM 770 O O . THR A 1 94 ? -14.109 17.122 -10.298 1.00 39.16 94 THR A O 1
ATOM 773 N N . SER A 1 95 ? -14.757 19.217 -10.904 1.00 36.88 95 SER A N 1
ATOM 774 C CA . SER A 1 95 ? -14.906 19.230 -12.358 1.00 36.88 95 SER A CA 1
ATOM 775 C C . SER A 1 95 ? -14.743 17.888 -13.069 1.00 36.88 95 SER A C 1
ATOM 777 O O . SER A 1 95 ? -13.634 17.416 -13.321 1.00 36.88 95 SER A O 1
ATOM 779 N N . ARG A 1 96 ? -15.881 17.319 -13.462 1.00 35.28 96 ARG A N 1
ATOM 780 C CA . ARG A 1 96 ? -15.965 16.473 -14.645 1.00 35.28 96 ARG A CA 1
ATOM 781 C C . ARG A 1 96 ? -16.181 17.453 -15.806 1.00 35.28 96 ARG A C 1
ATOM 783 O O . ARG A 1 96 ? -17.228 18.093 -15.857 1.00 35.28 96 ARG A O 1
ATOM 790 N N . SER A 1 97 ? -15.154 17.643 -16.628 1.00 37.47 97 SER A N 1
ATOM 791 C CA . SER A 1 97 ? -15.222 18.333 -17.921 1.00 37.47 97 SER A CA 1
ATOM 792 C C . SER A 1 97 ? -15.034 17.301 -19.018 1.00 37.47 97 SER A C 1
ATOM 794 O O . SER A 1 97 ? -14.257 16.348 -18.768 1.00 37.47 97 SER A O 1
#

Sequence (97 aa):
MRAYDLTKEQWKRVKSLLPPPRADGRGRPRKNDRTMLNGMLWVVRNGAHWRMLPRKYGPWQSVYARFAKWRRDGTLVAVLLALSGEKTIKEAGTSRS

pLDDT: mean 76.91, std 17.06, range [35.28, 93.5]

InterPro domains:
  IPR025161 Insertion element IS402-like domain [PF13340] (6-78)
  IPR052909 Transposase_6_like [PTHR46637] (1-87)

Secondary structure (DSSP, 8-state):
--TTSPPHHHHHHHHTTSPP--TT--SSPPP-HHHHHHHHHHHHHHT--GGG--GGG--HHHHHHHHHHHHHSSHHHHHHHHHHTT--S--------

Organism: Flavonifractor plautii (NCBI:txid292800)

Radius of gyration: 14.27 Å; chains: 1; bounding box: 33×35×29 Å

Foldseek 3Di:
DDPQQDDPVLCVQLVVLDDDWDPPPDDDGDDDPSLLVSQVSVCVVVVDDLCPRPCSSPRSVSSVVVVVVCVVVVSVVVSVVSVVVPDDDPDPDDDDD